Protein AF-A0A8J7QM53-F1 (afdb_monomer_lite)

Radius of gyration: 27.16 Å; chains: 1; bounding box: 72×15×67 Å

Foldseek 3Di:
DVVVVVCVVPVPPDPVVVVVVVVVVCVVCPPVVVVVVVVVVVVVVVVVVVVVVVVVCVVPDDPPDDDPDDDD

Sequence (72 aa):
MTLDLITLLFGNLGLSEVLIIAFVVLLLFGGKKIPELMRGIGKGVSSFKQGMNDIQDEITKPVDSKADADKE

pLDDT: mean 79.96, std 14.7, range [48.16, 96.62]

Structure (mmCIF, N/CA/C/O backbone):
data_AF-A0A8J7QM53-F1
#
_entry.id   AF-A0A8J7QM53-F1
#
loop_
_atom_site.group_PDB
_atom_site.id
_atom_site.type_symbol
_atom_site.label_atom_id
_atom_site.label_alt_id
_atom_site.label_comp_id
_atom_site.label_as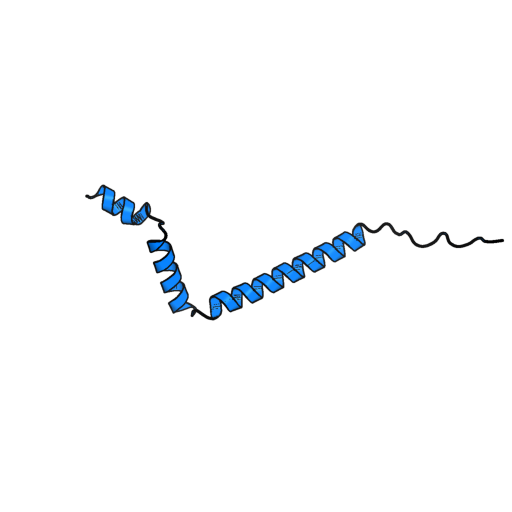ym_id
_atom_site.label_entity_id
_atom_site.label_seq_id
_atom_site.pdbx_PDB_ins_code
_atom_site.Cartn_x
_atom_site.Cartn_y
_atom_site.Cartn_z
_atom_site.occupancy
_atom_site.B_iso_or_equiv
_atom_site.auth_seq_id
_atom_site.auth_comp_id
_atom_site.auth_asym_id
_atom_site.auth_atom_id
_atom_site.pdbx_PDB_model_num
ATOM 1 N N . MET A 1 1 ? 33.675 4.126 -13.029 1.00 65.94 1 MET A N 1
ATOM 2 C CA . MET A 1 1 ? 33.041 3.369 -14.132 1.00 65.94 1 MET A CA 1
ATOM 3 C C . MET A 1 1 ? 32.531 1.997 -13.690 1.00 65.94 1 MET A C 1
ATOM 5 O O . MET A 1 1 ? 31.350 1.735 -13.845 1.00 65.94 1 MET A O 1
ATOM 9 N N . THR A 1 2 ? 33.364 1.122 -13.111 1.00 59.69 2 THR A N 1
ATOM 10 C CA . THR A 1 2 ? 32.913 -0.190 -12.588 1.00 59.69 2 THR A CA 1
ATOM 11 C C . THR A 1 2 ? 32.181 -0.089 -11.245 1.00 59.69 2 THR A C 1
ATOM 13 O O . THR A 1 2 ? 31.205 -0.798 -11.030 1.00 59.69 2 THR A O 1
ATOM 16 N N . LEU A 1 3 ? 32.596 0.831 -10.365 1.00 64.69 3 LEU A N 1
ATOM 17 C CA . LEU A 1 3 ? 31.889 1.130 -9.111 1.00 64.69 3 LEU A CA 1
ATOM 18 C C . LEU A 1 3 ? 30.502 1.747 -9.357 1.00 64.69 3 LEU A C 1
ATOM 20 O O . LEU A 1 3 ? 29.551 1.394 -8.673 1.00 64.69 3 LEU A O 1
ATOM 24 N N . ASP A 1 4 ? 30.369 2.602 -10.376 1.00 67.31 4 ASP A N 1
ATOM 25 C CA . ASP A 1 4 ? 29.086 3.212 -10.755 1.00 67.31 4 ASP A CA 1
ATOM 26 C C . ASP A 1 4 ? 28.070 2.165 -11.230 1.00 67.31 4 ASP A C 1
ATOM 28 O O . ASP A 1 4 ? 26.884 2.283 -10.939 1.00 67.31 4 ASP A O 1
ATOM 32 N N . LEU A 1 5 ? 28.535 1.105 -11.902 1.00 65.62 5 LEU A N 1
ATOM 33 C CA . LEU A 1 5 ? 27.696 -0.012 -12.343 1.00 65.62 5 LEU A CA 1
ATOM 34 C C . LEU A 1 5 ? 27.155 -0.829 -11.158 1.00 65.62 5 LEU A C 1
ATOM 36 O O . LEU A 1 5 ? 26.001 -1.245 -11.175 1.00 65.62 5 LEU A O 1
ATOM 40 N N . ILE A 1 6 ? 27.966 -1.028 -10.114 1.00 68.44 6 ILE A N 1
ATOM 41 C CA . ILE A 1 6 ? 27.557 -1.725 -8.883 1.00 68.44 6 ILE A CA 1
ATOM 42 C C . ILE A 1 6 ? 26.569 -0.862 -8.088 1.00 68.44 6 ILE A C 1
ATOM 44 O O . ILE A 1 6 ? 25.576 -1.379 -7.583 1.00 68.44 6 ILE A O 1
ATOM 48 N N . THR A 1 7 ? 26.786 0.453 -8.025 1.00 68.62 7 THR A N 1
ATOM 49 C CA . THR A 1 7 ? 25.854 1.397 -7.390 1.00 68.62 7 THR A CA 1
ATOM 50 C C . THR A 1 7 ? 24.538 1.515 -8.167 1.00 68.62 7 THR A C 1
ATOM 52 O O . THR A 1 7 ? 23.485 1.593 -7.544 1.00 68.62 7 THR A O 1
ATOM 55 N N . LEU A 1 8 ? 24.554 1.451 -9.502 1.00 65.50 8 LEU A N 1
ATOM 56 C CA . LEU A 1 8 ? 23.338 1.370 -10.325 1.00 65.50 8 LEU A CA 1
ATOM 57 C C . LEU A 1 8 ? 22.588 0.048 -10.090 1.00 65.50 8 LEU A C 1
ATOM 59 O O . LEU A 1 8 ? 21.369 0.048 -10.015 1.00 65.50 8 LEU A O 1
ATOM 63 N N . LEU A 1 9 ? 23.306 -1.064 -9.907 1.00 63.78 9 LEU A N 1
ATOM 64 C CA . LEU A 1 9 ? 22.704 -2.387 -9.714 1.00 63.78 9 LEU A CA 1
ATOM 65 C C . LEU A 1 9 ? 22.199 -2.649 -8.278 1.00 63.78 9 LEU A C 1
ATOM 67 O O . LEU A 1 9 ? 21.231 -3.383 -8.103 1.00 63.78 9 LEU A O 1
ATOM 71 N N . PHE A 1 10 ? 22.845 -2.081 -7.253 1.00 65.38 10 PHE A N 1
ATOM 72 C CA . PHE A 1 10 ? 22.564 -2.388 -5.837 1.00 65.38 10 PHE A CA 1
ATOM 73 C C . PHE A 1 10 ? 22.347 -1.166 -4.931 1.00 65.38 10 PHE A C 1
ATOM 75 O O . PHE A 1 10 ? 21.784 -1.308 -3.848 1.00 65.38 10 PHE A O 1
ATOM 82 N N . GLY A 1 11 ? 22.822 0.018 -5.321 1.00 60.66 11 GLY A N 1
ATOM 83 C CA . GLY A 1 11 ? 22.881 1.213 -4.464 1.00 60.66 11 GLY A CA 1
ATOM 84 C C . GLY A 1 11 ? 21.797 2.257 -4.736 1.00 60.66 11 GLY A C 1
ATOM 85 O O . GLY A 1 11 ? 21.470 3.038 -3.847 1.00 60.66 11 GLY A O 1
ATOM 86 N N . ASN A 1 12 ? 21.196 2.244 -5.924 1.00 61.88 12 ASN A N 1
ATOM 87 C CA . ASN A 1 12 ? 20.034 3.049 -6.273 1.00 61.88 12 ASN A CA 1
ATOM 88 C C . ASN A 1 12 ? 18.773 2.182 -6.193 1.00 61.88 12 ASN A C 1
ATOM 90 O O . ASN A 1 12 ? 18.098 1.961 -7.186 1.00 61.88 12 ASN A O 1
ATOM 94 N N . LEU A 1 13 ? 18.342 1.777 -4.993 1.00 62.88 13 LEU A N 1
ATOM 95 C CA . LEU A 1 13 ? 16.896 1.576 -4.772 1.00 62.88 13 LEU A CA 1
ATOM 96 C C . LEU A 1 13 ? 16.202 2.951 -4.772 1.00 62.88 13 LEU A C 1
ATOM 98 O O . LEU A 1 13 ? 15.541 3.355 -3.817 1.00 62.88 13 LEU A O 1
ATOM 102 N N . GLY A 1 14 ? 16.448 3.720 -5.829 1.00 73.56 14 GLY A N 1
ATOM 103 C CA . GLY A 1 14 ? 15.828 4.995 -6.082 1.00 73.56 14 GLY A CA 1
ATOM 104 C C . GLY A 1 14 ? 14.400 4.773 -6.549 1.00 73.56 14 GLY A C 1
ATOM 105 O O . GLY A 1 14 ? 13.970 3.659 -6.859 1.00 73.56 14 GLY A O 1
ATOM 106 N N . LEU A 1 15 ? 13.655 5.874 -6.633 1.00 81.12 15 LEU A N 1
ATOM 107 C CA . LEU A 1 15 ? 12.287 5.858 -7.143 1.00 81.12 15 LEU A CA 1
ATOM 108 C C . LEU A 1 15 ? 12.182 5.136 -8.496 1.00 81.12 15 LEU A C 1
ATOM 110 O O . LEU A 1 15 ? 11.186 4.464 -8.720 1.00 81.12 15 LEU A O 1
ATOM 114 N N . SER A 1 16 ? 13.204 5.216 -9.354 1.00 82.44 16 SER A N 1
ATOM 115 C CA . SER A 1 16 ? 13.244 4.580 -10.676 1.00 82.44 16 SER A CA 1
ATOM 116 C C . SER A 1 16 ? 13.111 3.051 -10.632 1.00 82.44 16 SER A C 1
ATOM 118 O O . SER A 1 16 ? 12.191 2.513 -11.250 1.00 82.44 16 SER A O 1
ATOM 120 N N . GLU A 1 17 ? 13.962 2.339 -9.888 1.00 82.81 17 GLU A N 1
ATOM 121 C CA . GLU A 1 17 ? 13.894 0.878 -9.740 1.00 82.81 17 GLU A CA 1
ATOM 122 C C . GLU A 1 17 ? 12.570 0.430 -9.112 1.00 82.81 17 GLU A C 1
ATOM 124 O O . GLU A 1 17 ? 11.934 -0.509 -9.600 1.00 82.81 17 GLU A O 1
ATOM 129 N N . VAL A 1 18 ? 12.112 1.127 -8.066 1.00 88.50 18 VAL A N 1
ATOM 130 C CA . VAL A 1 18 ? 10.830 0.822 -7.410 1.00 88.50 18 VAL A CA 1
ATOM 131 C C . VAL A 1 18 ? 9.669 0.984 -8.390 1.00 88.50 18 VAL A C 1
ATOM 133 O O . VAL A 1 18 ? 8.759 0.156 -8.403 1.00 88.50 18 VAL A O 1
ATOM 136 N N . LEU A 1 19 ? 9.706 2.008 -9.245 1.00 89.75 19 LEU A N 1
ATOM 137 C CA . LEU A 1 19 ? 8.672 2.267 -10.245 1.00 89.75 19 LEU A CA 1
ATOM 138 C C . LEU A 1 19 ? 8.677 1.201 -11.347 1.00 89.75 19 LEU A C 1
ATOM 140 O O . LEU A 1 19 ? 7.604 0.762 -11.755 1.00 89.75 19 LEU A O 1
ATOM 144 N N . ILE A 1 20 ? 9.849 0.711 -11.765 1.00 90.75 20 ILE A N 1
ATOM 145 C CA . ILE A 1 20 ? 9.972 -0.409 -12.714 1.00 90.75 20 ILE A CA 1
ATOM 146 C C . ILE A 1 20 ? 9.412 -1.703 -12.112 1.00 90.75 20 ILE A C 1
ATOM 148 O O . ILE A 1 20 ? 8.604 -2.375 -12.755 1.00 90.75 20 ILE A O 1
ATOM 152 N N . ILE A 1 21 ? 9.780 -2.043 -10.872 1.00 90.06 21 ILE A N 1
ATOM 153 C CA . ILE A 1 21 ? 9.262 -3.236 -10.183 1.00 90.06 21 ILE A CA 1
ATOM 154 C C . ILE A 1 21 ? 7.744 -3.126 -10.008 1.00 90.06 21 ILE A C 1
ATOM 156 O O . ILE A 1 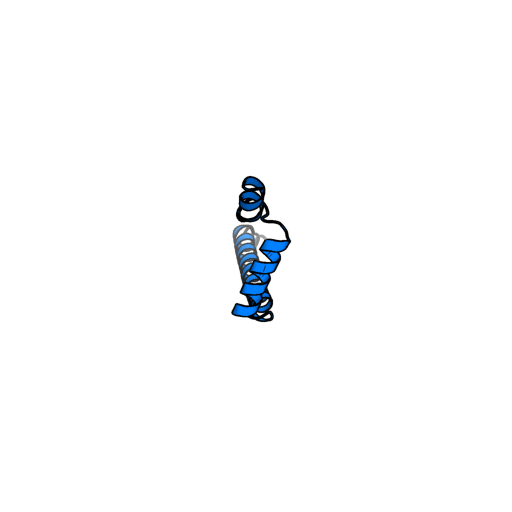21 ? 7.012 -4.060 -10.339 1.00 90.06 21 ILE A O 1
ATOM 160 N N . ALA A 1 22 ? 7.258 -1.970 -9.549 1.00 90.06 22 ALA A N 1
ATOM 161 C CA . ALA A 1 22 ? 5.833 -1.698 -9.423 1.00 90.06 22 ALA A CA 1
ATOM 162 C C . ALA A 1 22 ? 5.117 -1.836 -10.770 1.00 90.06 22 ALA A C 1
ATOM 164 O O . ALA A 1 22 ? 4.034 -2.409 -10.810 1.00 90.06 22 ALA A O 1
ATOM 165 N N . PHE A 1 23 ? 5.721 -1.383 -11.872 1.00 92.50 23 PHE A N 1
ATOM 166 C CA . PHE A 1 23 ? 5.156 -1.513 -13.213 1.00 92.50 23 PHE A CA 1
ATOM 167 C C . PHE A 1 23 ? 5.073 -2.975 -13.668 1.00 92.50 23 PHE A C 1
ATOM 169 O O . PHE A 1 23 ? 4.032 -3.397 -14.166 1.00 92.50 23 PHE A O 1
ATOM 176 N N . VAL A 1 24 ? 6.112 -3.782 -13.436 1.00 93.31 24 VAL A N 1
ATOM 177 C CA . VAL A 1 24 ? 6.083 -5.227 -13.732 1.00 93.31 24 VAL A CA 1
ATOM 178 C C . VAL A 1 24 ? 4.997 -5.929 -12.912 1.00 93.31 24 VAL A C 1
ATOM 180 O O . VAL A 1 24 ? 4.190 -6.671 -13.468 1.00 93.31 24 VAL A O 1
ATOM 183 N N . VAL A 1 25 ? 4.908 -5.653 -11.609 1.00 92.50 25 VAL A N 1
ATOM 184 C CA . VAL A 1 25 ? 3.845 -6.186 -10.738 1.00 92.50 25 VAL A CA 1
ATOM 185 C C . VAL A 1 25 ? 2.463 -5.729 -11.221 1.00 92.50 25 VAL A C 1
ATOM 187 O O . VAL A 1 25 ? 1.526 -6.527 -11.263 1.00 92.50 25 VAL A O 1
ATOM 190 N N . LEU A 1 26 ? 2.329 -4.472 -11.647 1.00 92.38 26 LEU A N 1
ATOM 191 C CA . LEU A 1 26 ? 1.092 -3.916 -12.193 1.00 92.38 26 LEU A CA 1
ATOM 192 C C . LEU A 1 26 ? 0.673 -4.602 -13.496 1.00 92.38 26 LEU A C 1
ATOM 194 O O . LEU A 1 26 ? -0.520 -4.787 -13.713 1.00 92.38 26 LEU A O 1
ATOM 198 N N . LEU A 1 27 ? 1.623 -4.984 -14.351 1.00 92.88 27 LEU A N 1
ATOM 199 C CA . LEU A 1 27 ? 1.350 -5.735 -15.577 1.00 92.88 27 LEU A CA 1
ATOM 200 C C . LEU A 1 27 ? 0.944 -7.184 -15.280 1.00 92.88 27 LEU A C 1
ATOM 202 O O . LEU A 1 27 ? 0.013 -7.685 -15.905 1.00 92.88 27 LEU A O 1
ATOM 206 N N . LEU A 1 28 ? 1.594 -7.840 -14.313 1.00 92.81 28 LEU A N 1
ATOM 207 C CA . LEU A 1 28 ? 1.294 -9.229 -13.942 1.00 92.81 28 LEU A CA 1
ATOM 208 C C . LEU A 1 28 ? -0.058 -9.376 -13.232 1.00 92.81 28 LEU A C 1
ATOM 210 O O . LEU A 1 28 ? -0.829 -10.281 -13.542 1.00 92.81 28 LEU A O 1
ATOM 214 N N . PHE A 1 29 ? -0.355 -8.494 -12.278 1.00 90.75 29 PHE A N 1
ATOM 215 C CA . PHE A 1 29 ? -1.586 -8.562 -11.485 1.00 90.75 29 PHE A CA 1
ATOM 216 C C . PHE A 1 29 ? -2.711 -7.679 -12.043 1.00 90.75 29 PHE A C 1
ATOM 218 O O . PHE A 1 29 ? -3.882 -7.883 -11.716 1.00 90.75 29 PHE A O 1
ATOM 225 N N . GLY A 1 30 ? -2.385 -6.711 -12.898 1.00 86.31 30 GLY A N 1
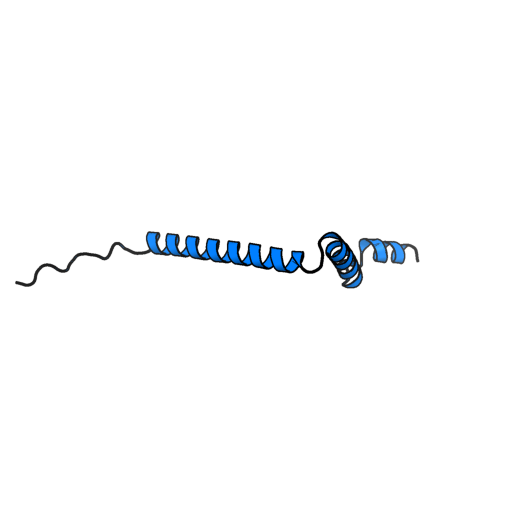ATOM 226 C CA . GLY A 1 30 ? -3.309 -5.702 -13.403 1.00 86.31 30 GLY A CA 1
ATOM 227 C C . GLY A 1 30 ? -3.528 -4.553 -12.412 1.00 86.31 30 GLY A C 1
ATOM 228 O O . GLY A 1 30 ? -3.654 -4.749 -11.200 1.00 86.31 30 GLY A O 1
ATOM 229 N N . GLY A 1 31 ? -3.688 -3.330 -12.929 1.00 85.50 31 GLY A N 1
ATOM 230 C CA . GLY A 1 31 ? -3.884 -2.133 -12.097 1.00 85.50 31 GLY A CA 1
ATOM 231 C C . GLY A 1 31 ? -5.166 -2.085 -11.268 1.00 85.50 31 GLY A C 1
ATOM 232 O O . GLY A 1 31 ? -5.274 -1.270 -10.358 1.00 85.50 31 GLY A O 1
ATOM 233 N N . LYS A 1 32 ? -6.122 -2.981 -11.532 1.00 87.38 32 LYS A N 1
ATOM 234 C CA . LYS A 1 32 ? -7.365 -3.089 -10.756 1.00 87.38 32 LYS A CA 1
ATOM 235 C C . LYS A 1 32 ? -7.240 -4.004 -9.535 1.00 87.38 32 LYS A C 1
ATOM 237 O O . LYS A 1 32 ? -7.912 -3.747 -8.540 1.00 87.38 32 LYS A O 1
ATOM 242 N N . LYS A 1 33 ? -6.366 -5.019 -9.567 1.00 87.88 33 LYS A N 1
ATOM 243 C CA . LYS A 1 33 ? -6.270 -6.002 -8.474 1.00 87.88 33 LYS A CA 1
ATOM 244 C C . LYS A 1 33 ? -5.540 -5.467 -7.250 1.00 87.88 33 LYS A C 1
ATOM 246 O O . LYS A 1 33 ? -5.929 -5.791 -6.136 1.00 87.88 33 LYS A O 1
ATOM 251 N N . ILE A 1 34 ? -4.539 -4.607 -7.432 1.00 89.31 34 ILE A N 1
ATOM 252 C CA . ILE A 1 34 ? -3.808 -3.987 -6.317 1.00 89.31 34 ILE A CA 1
ATOM 253 C C . ILE A 1 34 ? -4.764 -3.154 -5.419 1.00 89.31 34 ILE A C 1
ATOM 255 O O . ILE A 1 34 ? -4.835 -3.439 -4.221 1.00 89.31 34 ILE A O 1
ATOM 259 N N . PRO A 1 35 ? -5.584 -2.214 -5.947 1.00 87.31 35 PRO A N 1
ATOM 260 C CA . PRO A 1 35 ? -6.577 -1.488 -5.144 1.00 87.31 35 PRO A CA 1
ATOM 261 C C . PRO A 1 35 ? -7.686 -2.370 -4.562 1.00 87.31 35 PRO A C 1
ATOM 263 O O . PRO A 1 35 ? -8.168 -2.108 -3.461 1.00 87.31 35 PRO A O 1
ATOM 266 N N . GLU A 1 36 ? -8.118 -3.399 -5.294 1.00 91.94 36 GLU A N 1
ATOM 267 C CA . GLU A 1 36 ? -9.157 -4.332 -4.844 1.00 91.94 36 GLU A CA 1
ATOM 268 C C . GLU A 1 36 ? -8.690 -5.141 -3.624 1.00 91.94 36 GLU A C 1
ATOM 270 O O . GLU A 1 36 ? -9.396 -5.200 -2.615 1.00 91.94 36 GLU A O 1
ATOM 275 N N . LEU A 1 37 ? -7.455 -5.654 -3.665 1.00 92.06 37 LEU A N 1
ATOM 276 C CA . LEU A 1 37 ? -6.813 -6.342 -2.544 1.00 92.06 37 LEU A CA 1
ATOM 277 C C . LEU A 1 37 ? -6.591 -5.403 -1.353 1.00 92.06 37 LEU A C 1
ATOM 279 O O . LEU A 1 37 ? -6.926 -5.767 -0.228 1.00 92.06 37 LEU A O 1
ATOM 283 N N . MET A 1 38 ? -6.111 -4.175 -1.582 1.00 92.31 38 MET A N 1
ATOM 284 C CA . MET A 1 38 ? -5.956 -3.177 -0.513 1.00 92.31 38 MET A CA 1
ATOM 285 C C . MET A 1 38 ? -7.287 -2.844 0.166 1.00 92.31 38 MET A C 1
ATOM 287 O O . MET A 1 38 ? -7.343 -2.748 1.390 1.00 92.31 38 MET A O 1
ATOM 291 N N . ARG A 1 39 ? -8.377 -2.693 -0.600 1.00 94.25 39 ARG A N 1
ATOM 292 C CA . ARG A 1 39 ? -9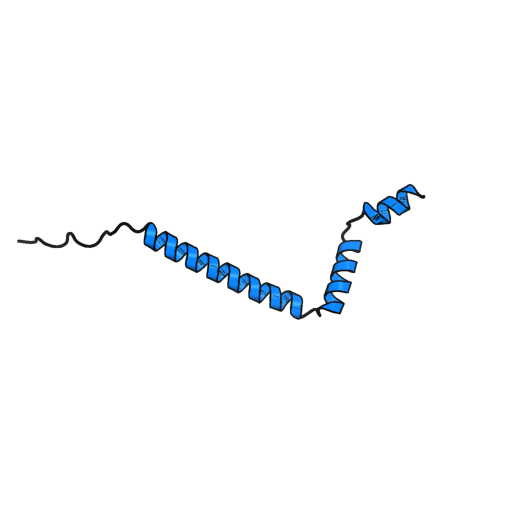.718 -2.457 -0.038 1.00 94.25 39 ARG A CA 1
ATOM 293 C C . ARG A 1 39 ? -10.210 -3.662 0.761 1.00 94.25 39 ARG A C 1
ATOM 295 O O . ARG A 1 39 ? -10.825 -3.464 1.805 1.00 94.25 39 ARG A O 1
ATOM 302 N N . GLY A 1 40 ? -9.940 -4.883 0.298 1.00 95.06 40 GLY A N 1
ATOM 303 C CA . GLY A 1 40 ? -10.256 -6.114 1.027 1.00 95.06 40 GLY A CA 1
ATOM 304 C C . GLY A 1 40 ? -9.512 -6.208 2.361 1.00 95.06 40 GLY A C 1
ATOM 305 O O . GLY A 1 40 ? -10.141 -6.369 3.406 1.00 95.06 40 GLY A O 1
ATOM 306 N N . ILE A 1 41 ? -8.191 -6.012 2.338 1.00 95.75 41 ILE A N 1
ATOM 307 C CA . ILE A 1 41 ? -7.343 -6.016 3.539 1.00 95.75 41 ILE A CA 1
ATOM 308 C C . ILE A 1 41 ? -7.749 -4.884 4.488 1.00 95.75 41 ILE A C 1
ATOM 310 O O . ILE A 1 41 ? -7.929 -5.125 5.676 1.00 95.75 41 ILE A O 1
ATOM 314 N N . GLY A 1 42 ? -7.966 -3.668 3.980 1.00 95.44 42 GLY A N 1
ATOM 315 C CA . GLY A 1 42 ? -8.362 -2.517 4.796 1.00 95.44 42 GLY A CA 1
ATOM 316 C C . GLY A 1 42 ? -9.690 -2.730 5.524 1.00 95.44 42 GLY A C 1
ATOM 317 O O . GLY A 1 42 ? -9.801 -2.417 6.708 1.00 95.44 42 GLY A O 1
ATOM 318 N N . LYS A 1 43 ? -10.679 -3.333 4.851 1.00 95.94 43 LYS A N 1
ATOM 319 C CA . LYS A 1 43 ? -11.938 -3.736 5.493 1.00 95.94 43 LYS A CA 1
ATOM 320 C C . LYS A 1 43 ? -11.709 -4.807 6.560 1.00 95.94 43 LYS A C 1
ATOM 322 O O . LYS A 1 43 ? -12.213 -4.651 7.665 1.00 95.94 43 LYS A O 1
ATOM 327 N N . GLY A 1 44 ? -10.919 -5.841 6.259 1.00 96.56 44 GLY A N 1
ATOM 328 C CA . GLY A 1 44 ? -10.604 -6.908 7.213 1.00 96.56 44 GLY A CA 1
ATOM 329 C C . GLY A 1 44 ? -9.909 -6.388 8.474 1.00 96.56 44 GLY A C 1
ATOM 330 O O . GLY A 1 44 ? -10.342 -6.694 9.581 1.00 96.56 44 GLY A O 1
ATOM 331 N N . VAL A 1 45 ? -8.896 -5.531 8.316 1.00 96.62 45 VAL A N 1
ATOM 332 C CA . VAL A 1 45 ? -8.190 -4.887 9.437 1.00 96.62 45 VAL A CA 1
ATOM 333 C C . VAL A 1 45 ? -9.131 -3.982 10.239 1.00 96.62 45 VAL A C 1
ATOM 335 O O . VAL A 1 45 ? -9.088 -4.000 11.467 1.00 96.62 45 VAL A O 1
ATOM 338 N N . SER A 1 46 ? -10.009 -3.221 9.575 1.00 95.75 46 SER A N 1
ATOM 339 C CA . SER A 1 46 ? -10.991 -2.365 10.254 1.00 95.75 46 SER A CA 1
ATOM 340 C C . SER A 1 46 ? -11.991 -3.172 11.085 1.00 95.75 46 SER A C 1
ATOM 342 O O . SER A 1 46 ? -12.234 -2.826 12.239 1.00 95.75 46 SER A O 1
ATOM 344 N N . SER A 1 47 ? -12.562 -4.240 10.522 1.00 95.81 47 SER A N 1
ATOM 345 C CA . SER A 1 47 ? -13.504 -5.114 11.232 1.00 95.81 47 SER A CA 1
ATOM 346 C C . SER A 1 47 ? -12.829 -5.875 12.370 1.00 95.81 47 SER A C 1
ATOM 348 O O . SER A 1 47 ? -13.410 -6.005 13.442 1.00 95.81 47 SER A O 1
ATOM 350 N N . PHE A 1 48 ? -11.584 -6.319 12.173 1.00 96.31 48 PHE A N 1
ATOM 351 C CA . PHE A 1 48 ? -10.798 -6.945 13.233 1.00 96.31 48 PHE A CA 1
ATOM 352 C C . PHE A 1 48 ? -10.562 -5.978 14.397 1.00 96.31 48 PHE A C 1
ATOM 354 O O . PHE A 1 48 ? -10.775 -6.336 15.551 1.00 96.31 48 PHE A O 1
ATOM 361 N N . LYS A 1 49 ? -10.192 -4.726 14.100 1.00 94.88 49 LYS A N 1
ATOM 362 C CA . LYS A 1 49 ? -9.985 -3.701 15.128 1.00 94.88 49 LYS A CA 1
ATOM 363 C C . LYS A 1 49 ? -11.272 -3.366 15.890 1.00 94.88 49 LYS A C 1
ATOM 365 O O . LYS A 1 49 ? -11.214 -3.206 17.101 1.00 94.88 49 LYS A O 1
ATOM 370 N N . GLN A 1 50 ? -12.411 -3.273 15.200 1.00 95.06 50 GLN A N 1
ATOM 371 C CA . GLN A 1 50 ? -13.712 -3.048 15.844 1.00 95.06 50 GLN A CA 1
ATOM 372 C C . GLN A 1 50 ? -14.078 -4.197 16.785 1.00 95.06 50 GLN A C 1
ATOM 374 O O . GLN A 1 50 ? -14.329 -3.945 17.954 1.00 95.06 50 GLN A O 1
ATOM 379 N N . GLY A 1 51 ? -13.987 -5.449 16.324 1.00 94.38 51 GLY A N 1
ATOM 380 C CA . GLY A 1 51 ? -14.276 -6.603 17.178 1.00 94.38 51 GLY A CA 1
ATOM 381 C C . GLY A 1 51 ? -13.351 -6.705 18.396 1.00 94.38 51 GLY A C 1
ATOM 382 O O . GLY A 1 51 ? -13.796 -7.081 19.473 1.00 94.38 51 GLY A O 1
ATOM 383 N N . MET A 1 52 ? -12.073 -6.335 18.261 1.00 93.06 52 MET A N 1
ATOM 384 C CA . MET A 1 52 ? -11.152 -6.280 19.406 1.00 93.06 52 MET A CA 1
ATOM 385 C C . MET A 1 52 ? -11.519 -5.181 20.411 1.00 93.06 52 MET A C 1
ATOM 387 O O . MET A 1 52 ? -11.400 -5.405 21.613 1.00 93.06 52 MET A O 1
ATOM 391 N N . ASN A 1 53 ? -11.966 -4.016 19.935 1.00 91.56 53 ASN A N 1
ATOM 392 C CA . ASN A 1 53 ? -12.427 -2.931 20.801 1.00 91.56 53 ASN A CA 1
ATOM 393 C C . ASN A 1 53 ? -13.719 -3.307 21.536 1.00 91.56 53 ASN A C 1
ATOM 395 O O . ASN A 1 53 ? -13.792 -3.103 22.740 1.00 91.56 53 ASN A O 1
ATOM 399 N N . ASP A 1 54 ? -14.687 -3.913 20.847 1.00 90.50 54 ASP A N 1
ATOM 400 C CA . ASP A 1 54 ? -15.947 -4.346 21.462 1.00 90.50 54 ASP A CA 1
ATOM 401 C C . ASP A 1 54 ? -15.689 -5.369 22.585 1.00 90.50 54 ASP A C 1
ATOM 403 O O . ASP A 1 54 ? -16.237 -5.251 23.679 1.00 90.50 54 ASP A O 1
ATOM 407 N N . ILE A 1 55 ? -14.774 -6.322 22.362 1.00 88.81 55 ILE A N 1
ATOM 408 C CA . ILE A 1 55 ? -14.350 -7.290 23.389 1.00 88.81 55 ILE A CA 1
ATOM 409 C C . ILE A 1 55 ? -13.641 -6.588 24.556 1.00 88.81 55 ILE A C 1
ATOM 411 O O . ILE A 1 55 ? -13.863 -6.931 25.716 1.00 88.81 55 ILE A O 1
ATOM 415 N N . GLN A 1 56 ? -12.779 -5.607 24.279 1.00 86.31 56 GLN A N 1
ATOM 416 C CA . GLN A 1 56 ? -12.106 -4.838 25.327 1.00 86.31 56 GLN A CA 1
ATOM 417 C C . GLN A 1 56 ? -13.104 -4.032 26.168 1.00 86.31 56 GLN A C 1
ATOM 419 O O . GLN A 1 56 ? -12.958 -3.994 27.392 1.00 86.31 56 GLN A O 1
ATOM 424 N N . ASP A 1 57 ? -14.114 -3.436 25.540 1.00 84.81 57 ASP A N 1
ATOM 425 C CA . ASP A 1 57 ? -15.165 -2.666 26.204 1.00 84.81 57 ASP A CA 1
ATOM 426 C C . ASP A 1 57 ? -16.085 -3.566 27.044 1.00 84.81 57 ASP A C 1
ATOM 428 O O . ASP A 1 57 ? -16.489 -3.170 28.139 1.00 84.81 57 ASP A O 1
ATOM 432 N N . GLU A 1 58 ? -16.366 -4.794 26.596 1.00 80.00 58 GLU A N 1
ATOM 433 C CA . GLU A 1 58 ? -17.094 -5.800 27.385 1.00 80.00 58 GLU A CA 1
ATOM 434 C C . GLU A 1 58 ? -16.297 -6.296 28.600 1.00 80.00 58 GLU A C 1
ATOM 436 O O . GLU A 1 58 ? -16.872 -6.501 29.667 1.00 80.00 58 GLU A O 1
ATOM 441 N N . ILE A 1 59 ? -14.977 -6.452 28.471 1.00 78.44 59 ILE A N 1
ATOM 442 C CA . ILE A 1 59 ? -14.099 -6.873 29.577 1.00 78.44 59 ILE A CA 1
ATOM 443 C C . ILE A 1 59 ? -13.837 -5.716 30.560 1.00 78.44 59 ILE A C 1
ATOM 445 O O . ILE A 1 59 ? -13.625 -5.951 31.749 1.00 78.44 59 ILE A O 1
ATOM 449 N N . THR A 1 60 ? -13.841 -4.471 30.074 1.00 72.25 60 THR A N 1
ATOM 450 C CA . THR A 1 60 ? -13.509 -3.268 30.860 1.00 72.25 60 THR A CA 1
ATOM 451 C C . THR A 1 60 ? -14.734 -2.600 31.484 1.00 72.25 60 THR A C 1
ATOM 453 O O . THR A 1 60 ? -14.579 -1.826 32.430 1.00 72.25 60 THR A O 1
ATOM 456 N N . LYS A 1 61 ? -15.957 -2.887 31.016 1.00 67.12 61 LYS A N 1
ATOM 457 C CA . LYS A 1 61 ? -17.168 -2.404 31.687 1.00 67.12 61 LYS A CA 1
ATOM 458 C C . LYS A 1 61 ? -17.285 -3.057 33.071 1.00 67.12 61 LYS A C 1
ATOM 460 O O . LYS A 1 61 ? -17.476 -4.272 33.143 1.00 67.12 61 LYS A O 1
ATOM 465 N N . PRO A 1 62 ? -17.223 -2.291 34.179 1.00 57.66 62 PRO A N 1
ATOM 466 C CA . PRO A 1 62 ? -17.676 -2.812 35.456 1.00 57.66 62 PRO A CA 1
ATOM 467 C C . PRO A 1 62 ? -19.141 -3.231 35.302 1.00 57.66 62 PRO A C 1
ATOM 469 O O . PRO A 1 62 ? -19.929 -2.572 34.620 1.00 57.66 62 PRO A O 1
ATOM 472 N N . VAL A 1 63 ? -19.496 -4.355 35.918 1.00 61.34 63 VAL A N 1
ATOM 473 C CA . VAL A 1 63 ? -20.873 -4.821 36.131 1.00 61.34 63 VAL A CA 1
ATOM 474 C C . VAL A 1 63 ? -21.613 -3.836 37.050 1.00 61.34 63 VAL A C 1
ATOM 476 O O . VAL A 1 63 ? -22.016 -4.167 38.157 1.00 61.34 63 VAL A O 1
ATOM 479 N N . ASP A 1 64 ? -21.796 -2.598 36.599 1.00 60.72 64 ASP A N 1
ATOM 480 C CA . ASP A 1 64 ? -22.642 -1.604 37.246 1.00 60.72 64 ASP A CA 1
ATOM 481 C C . ASP A 1 64 ? -24.068 -1.794 36.738 1.00 60.72 64 ASP A C 1
ATOM 483 O O . ASP A 1 64 ? -24.539 -1.136 35.811 1.00 60.72 64 ASP A O 1
ATOM 487 N N . SER A 1 65 ? -24.758 -2.772 37.318 1.00 59.59 65 SER A N 1
ATOM 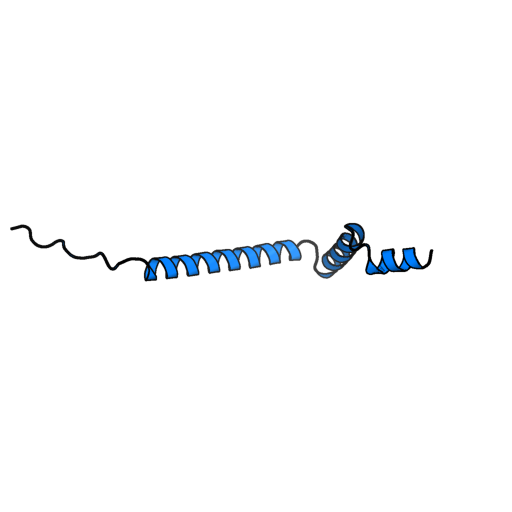488 C CA . SER A 1 65 ? -26.214 -2.887 37.237 1.00 59.59 65 SER A CA 1
ATOM 489 C C . SER A 1 65 ? -26.740 -3.750 38.378 1.00 59.59 65 SER A C 1
ATOM 491 O O . SER A 1 65 ? -26.923 -4.956 38.213 1.00 59.59 65 SER A O 1
ATOM 493 N N . LYS A 1 66 ? -27.001 -3.106 39.524 1.00 55.06 66 LYS A N 1
ATOM 494 C CA . LYS A 1 66 ? -28.269 -3.143 40.289 1.00 55.06 66 LYS A CA 1
ATOM 495 C C . LYS A 1 66 ? -28.025 -2.752 41.751 1.00 55.06 66 LYS A C 1
ATOM 497 O O . LYS A 1 66 ? -27.772 -3.602 42.595 1.00 55.06 66 LYS A O 1
ATOM 502 N N . ALA A 1 67 ? -28.178 -1.465 42.040 1.00 51.56 67 ALA A N 1
ATOM 503 C CA . ALA A 1 67 ? -28.499 -0.964 43.375 1.00 51.56 67 ALA A CA 1
ATOM 504 C C . AL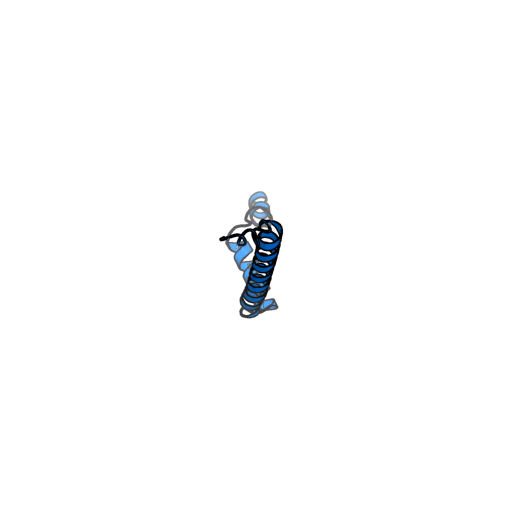A A 1 67 ? -29.553 0.151 43.250 1.00 51.56 67 ALA A C 1
ATOM 506 O O . ALA A 1 67 ? -29.387 1.245 43.766 1.00 51.56 67 ALA A O 1
ATOM 507 N N . ASP A 1 68 ? -30.633 -0.142 42.520 1.00 56.78 68 ASP A N 1
ATOM 508 C CA . ASP A 1 68 ? -31.894 0.602 42.568 1.00 56.78 68 ASP A CA 1
ATOM 509 C C . ASP A 1 68 ? -32.963 -0.348 43.128 1.00 56.78 68 ASP A C 1
ATOM 511 O O . ASP A 1 68 ? -33.658 -1.042 42.388 1.00 56.78 68 ASP A O 1
ATOM 515 N N . ALA A 1 69 ? -32.986 -0.456 44.453 1.00 57.94 69 ALA A N 1
ATOM 516 C CA . ALA A 1 69 ? -34.064 -0.944 45.318 1.00 57.94 69 ALA A CA 1
ATOM 517 C C . ALA A 1 69 ? -33.519 -0.730 46.739 1.00 57.94 69 ALA A C 1
ATOM 519 O O . ALA A 1 69 ? -32.656 -1.476 47.184 1.00 57.94 69 ALA A O 1
ATOM 520 N N . ASP A 1 70 ? -33.777 0.404 47.379 1.00 53.34 70 ASP A N 1
ATOM 521 C CA . ASP A 1 70 ? -34.958 0.511 48.227 1.00 53.34 70 ASP A CA 1
ATOM 522 C C . ASP A 1 70 ? -35.314 1.994 48.431 1.00 53.34 70 ASP A C 1
ATOM 524 O O . ASP A 1 70 ? -34.573 2.763 49.046 1.00 53.34 70 ASP A O 1
ATOM 528 N N . LYS A 1 71 ? -36.436 2.409 47.841 1.00 63.50 71 LYS A N 1
ATOM 529 C CA . LYS A 1 71 ? -37.248 3.508 48.355 1.00 63.50 71 LYS A CA 1
ATOM 530 C C . LYS A 1 71 ? -38.386 2.829 49.107 1.00 63.50 71 LYS A C 1
ATOM 532 O O . LYS A 1 71 ? -39.294 2.355 48.432 1.00 63.50 71 LYS A O 1
ATOM 537 N N . GLU A 1 72 ? -38.328 2.821 50.434 1.00 48.16 72 GLU A N 1
ATOM 538 C CA . GLU A 1 72 ? -39.425 3.141 51.367 1.00 48.16 72 GLU A CA 1
ATOM 539 C C . GLU A 1 72 ? -38.915 3.199 52.813 1.00 48.16 72 GLU A C 1
ATOM 541 O O . GLU A 1 72 ? -38.097 2.340 53.205 1.00 48.16 72 GLU A O 1
#

Secondary structure (DSSP, 8-state):
-HHHHHIIIII---HHHHHHHHHHHHHHH-TTHHHHHHHHHHHHHHHHHHHHHHHHHHHHS-----------